Protein AF-A0A7S4PXR7-F1 (afdb_monomer_lite)

Sequence (125 aa):
GEHRAPPALPPAPASSPALPGTLSRPPCDRPAGWCEGEGASYEVKDCDADGLADHFCSSRHASTGESGYISSEDGCRDTWGRGPLQCQSRQKAFLAHHAVGADGTRSPRLRMARVRRWLGEAEAE

Structure (mmCIF, N/CA/C/O backbone):
data_AF-A0A7S4PXR7-F1
#
_entry.id   AF-A0A7S4PXR7-F1
#
loop_
_atom_site.group_PDB
_atom_site.id
_atom_site.type_symbol
_atom_site.label_atom_id
_atom_site.label_alt_id
_atom_site.label_comp_id
_atom_site.label_asym_id
_atom_site.label_entity_id
_atom_site.label_seq_id
_atom_site.pdbx_PDB_ins_code
_atom_site.Cartn_x
_atom_site.Cartn_y
_atom_site.Cartn_z
_atom_site.occupancy
_atom_site.B_iso_or_equiv
_atom_site.auth_seq_id
_atom_site.auth_comp_id
_atom_site.auth_asym_id
_atom_site.auth_atom_id
_atom_site.pdbx_PDB_model_num
ATOM 1 N N . GLY A 1 1 ? 26.136 -40.244 16.651 1.00 43.03 1 GLY A N 1
ATOM 2 C CA . GLY A 1 1 ? 25.872 -38.833 16.330 1.00 43.03 1 GLY A CA 1
ATOM 3 C C . GLY A 1 1 ? 24.381 -38.636 16.372 1.00 43.03 1 GLY A C 1
ATOM 4 O O . GLY A 1 1 ? 23.715 -38.994 15.416 1.00 43.03 1 GLY A O 1
ATOM 5 N N . GLU A 1 2 ? 23.854 -38.192 17.507 1.00 47.72 2 GLU A N 1
ATOM 6 C CA . GLU A 1 2 ? 22.418 -37.968 17.687 1.00 47.72 2 GLU A CA 1
ATOM 7 C C . GLU A 1 2 ? 22.097 -36.521 17.311 1.00 47.72 2 GLU A C 1
ATOM 9 O O . GLU A 1 2 ? 22.563 -35.575 17.947 1.00 47.72 2 GLU A O 1
ATOM 14 N N . HIS A 1 3 ? 21.338 -36.343 16.231 1.00 48.94 3 HIS A N 1
ATOM 15 C CA . HIS A 1 3 ? 20.862 -35.035 15.800 1.00 48.94 3 HIS A CA 1
ATOM 16 C C . HIS A 1 3 ? 19.715 -34.600 16.713 1.00 48.94 3 HIS A C 1
ATOM 18 O O . HIS A 1 3 ? 18.601 -35.114 16.644 1.00 48.94 3 HIS A O 1
ATOM 24 N N . ARG A 1 4 ? 20.013 -33.657 17.606 1.00 49.81 4 ARG A N 1
ATOM 25 C CA . ARG A 1 4 ? 19.058 -33.053 18.535 1.00 49.81 4 ARG A CA 1
ATOM 26 C C . ARG A 1 4 ? 18.041 -32.212 17.752 1.00 49.81 4 ARG A C 1
ATOM 28 O O . ARG A 1 4 ? 18.428 -31.297 17.029 1.00 49.81 4 ARG A O 1
ATOM 35 N N . ALA A 1 5 ? 16.757 -32.536 17.892 1.00 52.72 5 ALA A N 1
ATOM 36 C CA . ALA A 1 5 ? 15.653 -31.780 17.299 1.00 52.72 5 ALA A CA 1
ATOM 37 C C . ALA A 1 5 ? 15.603 -30.327 17.834 1.00 52.72 5 ALA A C 1
ATOM 39 O O . ALA A 1 5 ? 15.980 -30.096 18.990 1.00 52.72 5 ALA A O 1
ATOM 40 N N . PRO A 1 6 ? 15.149 -29.343 17.030 1.00 52.31 6 PRO A N 1
ATOM 41 C CA . PRO A 1 6 ? 14.997 -27.962 17.483 1.00 52.31 6 PRO A CA 1
ATOM 42 C C . PRO A 1 6 ? 13.837 -27.824 18.489 1.00 52.31 6 PRO A C 1
ATOM 44 O O . PRO A 1 6 ? 12.861 -28.574 18.410 1.00 52.31 6 PRO A O 1
ATOM 47 N N . PRO A 1 7 ? 13.917 -26.877 19.443 1.00 50.34 7 PRO A N 1
ATOM 48 C CA . PRO A 1 7 ? 12.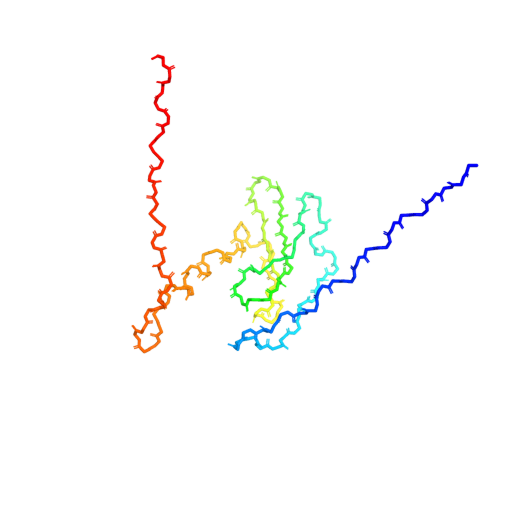859 -26.658 20.423 1.00 50.34 7 PRO A CA 1
ATOM 49 C C . PRO A 1 7 ? 11.583 -26.128 19.755 1.00 50.34 7 PRO A C 1
ATOM 51 O O . PRO A 1 7 ? 11.640 -25.264 18.880 1.00 50.34 7 PRO A O 1
ATOM 54 N N . ALA A 1 8 ? 10.429 -26.635 20.194 1.00 55.66 8 ALA A N 1
ATOM 55 C CA . ALA A 1 8 ? 9.123 -26.146 19.770 1.00 55.66 8 ALA A CA 1
ATOM 56 C C . ALA A 1 8 ? 8.934 -24.676 20.187 1.00 55.66 8 ALA A C 1
ATOM 58 O O . ALA A 1 8 ? 9.235 -24.301 21.322 1.00 55.66 8 ALA A O 1
ATOM 59 N N . LEU A 1 9 ? 8.441 -23.849 19.261 1.00 41.50 9 LEU A N 1
ATOM 60 C CA . LEU A 1 9 ? 8.104 -22.450 19.525 1.00 41.50 9 LEU A CA 1
ATOM 61 C C . LEU A 1 9 ? 6.925 -22.365 20.517 1.00 41.50 9 LEU A C 1
ATOM 63 O O . LEU A 1 9 ? 6.018 -23.198 20.449 1.00 41.50 9 LEU A O 1
ATOM 67 N N . PRO A 1 10 ? 6.910 -21.377 21.430 1.00 50.69 10 PRO A N 1
ATOM 68 C CA . PRO A 1 10 ? 5.785 -21.175 22.337 1.00 50.69 10 PRO A CA 1
ATOM 69 C C . PRO A 1 10 ? 4.514 -20.772 21.566 1.00 50.69 10 PRO A C 1
ATOM 71 O O . PRO A 1 10 ? 4.616 -20.143 20.508 1.00 50.69 10 PRO A O 1
ATOM 74 N N . PRO A 1 11 ? 3.311 -21.093 22.084 1.00 47.97 11 PRO A N 1
ATOM 75 C CA . PRO A 1 11 ? 2.064 -20.643 21.476 1.00 47.97 11 PRO A CA 1
ATOM 76 C C . PRO A 1 11 ? 1.981 -19.112 21.509 1.00 47.97 11 PRO A C 1
ATOM 78 O O . PRO A 1 11 ? 2.337 -18.481 22.507 1.00 47.97 11 PRO A O 1
ATOM 81 N N . ALA A 1 12 ? 1.517 -18.516 20.409 1.00 46.81 12 ALA A N 1
ATOM 82 C CA . ALA A 1 12 ? 1.306 -17.075 20.310 1.00 46.81 12 ALA A CA 1
ATOM 83 C C . ALA A 1 12 ? 0.353 -16.580 21.422 1.00 46.81 12 ALA A C 1
ATOM 85 O O . ALA A 1 12 ? -0.593 -17.295 21.771 1.00 46.81 12 ALA A O 1
ATOM 86 N N . PRO A 1 13 ? 0.573 -15.381 21.995 1.00 45.88 13 PRO A N 1
ATOM 87 C CA . PRO A 1 13 ? -0.304 -14.848 23.029 1.00 45.88 13 PRO A CA 1
ATOM 88 C C . PRO A 1 13 ? -1.707 -14.582 22.471 1.00 45.88 13 PRO A C 1
ATOM 90 O O . PRO A 1 13 ? -1.864 -14.053 21.371 1.00 45.88 13 PRO A O 1
ATOM 93 N N . ALA A 1 14 ? -2.717 -14.956 23.258 1.00 53.00 14 ALA A N 1
ATOM 94 C CA . ALA A 1 14 ? -4.124 -14.755 22.945 1.00 53.00 14 ALA A CA 1
ATOM 95 C C . ALA A 1 14 ? -4.444 -13.272 22.691 1.00 53.00 14 ALA A C 1
ATOM 97 O O . ALA A 1 14 ? -3.963 -12.377 23.391 1.00 53.00 14 ALA A O 1
ATOM 98 N N . SER A 1 15 ? -5.264 -13.053 21.667 1.00 52.50 15 SER A N 1
ATOM 99 C CA . SER A 1 15 ? -5.703 -11.775 21.119 1.00 52.50 15 SER A CA 1
ATOM 100 C C . SER A 1 15 ? -6.098 -10.752 22.189 1.00 52.50 15 SER A C 1
ATOM 102 O O . SER A 1 15 ? -6.931 -11.016 23.055 1.00 52.50 15 SER A O 1
ATOM 104 N N . SER A 1 16 ? -5.512 -9.557 22.102 1.00 59.25 16 SER A N 1
ATOM 105 C CA . SER A 1 16 ? -5.921 -8.391 22.893 1.00 59.25 16 SER A CA 1
ATOM 106 C C . SER A 1 16 ? -7.364 -7.971 22.559 1.00 59.25 16 SER A C 1
ATOM 108 O O . SER A 1 16 ? -7.787 -8.147 21.415 1.00 59.25 16 SER A O 1
ATOM 110 N N . PRO A 1 17 ? -8.129 -7.406 23.515 1.00 52.31 17 PRO A N 1
ATOM 111 C CA . PRO A 1 17 ? -9.508 -6.994 23.270 1.00 52.31 17 PRO A CA 1
ATOM 112 C C . PRO A 1 17 ? -9.552 -5.850 22.250 1.00 52.31 17 PRO A C 1
ATOM 114 O O . PRO A 1 17 ? -8.966 -4.786 22.461 1.00 52.31 17 PRO A O 1
ATOM 117 N N . ALA A 1 18 ? -10.241 -6.098 21.136 1.00 53.66 18 ALA A N 1
ATOM 118 C CA . ALA A 1 18 ? -10.457 -5.133 20.071 1.00 53.66 18 ALA A CA 1
ATOM 119 C C . ALA A 1 18 ? -11.252 -3.922 20.587 1.00 53.66 18 ALA A C 1
ATOM 121 O O . ALA A 1 18 ? -12.205 -4.055 21.357 1.00 53.66 18 ALA A O 1
ATOM 122 N N . LEU A 1 19 ? -10.838 -2.729 20.165 1.00 49.56 19 LEU A N 1
ATOM 123 C CA . LEU A 1 19 ? -11.525 -1.477 20.466 1.00 49.56 19 LEU A CA 1
ATOM 124 C C . LEU A 1 19 ? -12.928 -1.463 19.816 1.00 49.56 19 LEU A C 1
ATOM 126 O O . LEU A 1 19 ? -13.103 -2.029 18.729 1.00 49.56 19 LEU A O 1
ATOM 130 N N . PRO A 1 20 ? -13.927 -0.812 20.446 1.00 48.72 20 PRO A N 1
ATOM 131 C CA . PRO A 1 20 ? -15.273 -0.698 19.894 1.00 48.72 20 PRO A CA 1
ATOM 132 C C . PRO A 1 20 ? -15.228 0.175 18.633 1.00 48.72 20 PRO A C 1
ATOM 134 O O . PRO A 1 20 ? -14.945 1.368 18.699 1.00 48.72 20 PRO A O 1
ATOM 137 N N . GLY A 1 21 ? -15.454 -0.457 17.483 1.00 52.47 21 GLY A N 1
ATOM 138 C CA . GLY A 1 21 ? -15.314 0.136 16.148 1.00 52.47 21 GLY A CA 1
ATOM 139 C C . GLY A 1 21 ? -14.938 -0.894 15.081 1.00 52.47 21 GLY A C 1
ATOM 140 O O . GLY A 1 21 ? -15.221 -0.697 13.906 1.00 52.47 21 GLY A O 1
ATOM 141 N N . THR A 1 22 ? -14.390 -2.036 15.500 1.00 57.50 22 THR A N 1
ATOM 142 C CA . THR A 1 22 ? -14.148 -3.193 14.634 1.00 57.50 22 THR A CA 1
ATOM 143 C C . THR A 1 22 ? -15.470 -3.894 14.316 1.00 57.50 22 THR A C 1
ATOM 145 O O . THR A 1 22 ? -15.900 -4.818 15.005 1.00 57.50 22 THR A O 1
ATOM 148 N N . LEU A 1 23 ? -16.162 -3.445 13.266 1.00 57.53 23 LEU A N 1
ATOM 149 C CA . LEU A 1 23 ? -17.119 -4.318 12.590 1.00 57.53 23 LEU A CA 1
ATOM 150 C C . LEU A 1 23 ? -16.345 -5.589 12.228 1.00 57.53 23 LEU A C 1
ATOM 152 O O . LEU A 1 23 ? -15.339 -5.501 11.531 1.00 57.53 23 LEU A O 1
ATOM 156 N N . SER A 1 24 ? -16.763 -6.740 12.761 1.00 65.19 24 SER A N 1
ATOM 157 C CA . SER A 1 24 ? -16.092 -8.037 12.609 1.00 65.19 24 SER A CA 1
ATOM 158 C C . SER A 1 24 ? -16.213 -8.553 11.173 1.00 65.19 24 SER A C 1
ATOM 160 O O . SER A 1 24 ? -16.881 -9.552 10.898 1.00 65.19 24 SER A O 1
ATOM 162 N N . ARG A 1 25 ? -15.644 -7.819 10.225 1.00 71.12 25 ARG A N 1
ATOM 163 C CA . ARG A 1 25 ? -15.571 -8.228 8.837 1.00 71.12 25 ARG A CA 1
ATOM 164 C C . ARG A 1 25 ? -14.376 -9.150 8.666 1.00 71.12 25 ARG A C 1
ATOM 166 O O . ARG A 1 25 ? -13.332 -8.913 9.275 1.00 71.12 25 ARG A O 1
ATOM 173 N N . PRO A 1 26 ? -14.545 -10.239 7.905 1.00 76.69 26 PRO A N 1
ATOM 174 C CA . PRO A 1 26 ? -13.439 -11.130 7.633 1.00 76.69 26 PRO A CA 1
ATOM 175 C C . PRO A 1 26 ? -12.388 -10.402 6.782 1.00 76.69 26 PRO A C 1
ATOM 177 O O . PRO A 1 26 ? -12.758 -9.550 5.967 1.00 76.69 26 PRO A O 1
ATOM 180 N N . PRO A 1 27 ? -11.096 -10.738 6.943 1.00 81.75 27 PRO A N 1
ATOM 181 C CA . PRO A 1 27 ? -10.081 -10.326 5.984 1.00 81.75 27 PRO A CA 1
ATOM 182 C C . PRO A 1 27 ? -10.452 -10.842 4.590 1.00 81.75 27 PRO A C 1
ATOM 184 O O . PRO A 1 27 ? -11.073 -11.898 4.450 1.00 81.75 27 PRO A O 1
ATOM 187 N N . CYS A 1 28 ? -10.082 -10.082 3.566 1.00 89.56 28 CYS A N 1
ATOM 188 C CA . CYS A 1 28 ? -10.294 -10.481 2.182 1.00 89.56 28 CYS A CA 1
ATOM 189 C C . CYS A 1 28 ? -9.399 -11.661 1.808 1.00 89.56 28 CYS A C 1
ATOM 191 O O . CYS A 1 28 ? -8.329 -11.836 2.382 1.00 89.56 28 CYS A O 1
ATOM 193 N N . ASP A 1 29 ? -9.825 -12.440 0.817 1.00 92.62 29 ASP A N 1
ATOM 194 C CA . ASP A 1 29 ? -8.962 -13.435 0.193 1.00 92.62 29 ASP A CA 1
ATOM 195 C C . ASP A 1 29 ? -8.028 -12.768 -0.821 1.00 92.62 29 ASP A C 1
ATOM 197 O O . ASP A 1 29 ? -8.411 -11.836 -1.536 1.00 92.62 29 ASP A O 1
ATOM 201 N N . ARG A 1 30 ? -6.805 -13.290 -0.935 1.00 92.19 30 ARG A N 1
ATOM 202 C CA . ARG A 1 30 ? -5.868 -12.922 -2.000 1.00 92.19 30 ARG A CA 1
ATOM 203 C C . ARG A 1 30 ? -6.218 -13.708 -3.270 1.00 92.19 30 ARG A C 1
ATOM 205 O O . ARG A 1 30 ? -6.103 -14.935 -3.251 1.00 92.19 30 ARG A O 1
ATOM 212 N N . PRO A 1 31 ? -6.576 -13.050 -4.389 1.00 90.12 31 PRO A N 1
ATOM 213 C CA . PRO A 1 31 ? -6.810 -13.733 -5.654 1.00 90.12 31 PRO A CA 1
ATOM 214 C C . PRO A 1 31 ? -5.551 -14.460 -6.139 1.00 90.12 31 PRO A C 1
ATOM 216 O O . PRO A 1 31 ? -4.433 -13.959 -5.991 1.00 90.12 31 PRO A O 1
ATOM 219 N N . ALA A 1 32 ? -5.729 -15.627 -6.756 1.00 88.44 32 ALA A N 1
ATOM 220 C CA . ALA A 1 32 ? -4.629 -16.358 -7.381 1.00 88.44 32 ALA A CA 1
ATOM 221 C C . ALA A 1 32 ? -3.978 -15.515 -8.493 1.00 88.44 32 ALA A C 1
ATOM 223 O O . ALA A 1 32 ? -4.683 -14.884 -9.283 1.00 88.44 32 ALA A O 1
ATOM 224 N N . GLY A 1 33 ? -2.644 -15.488 -8.558 1.00 84.81 33 GLY A N 1
ATOM 225 C CA . GLY A 1 33 ? -1.900 -14.661 -9.514 1.00 84.81 33 GLY A CA 1
ATOM 226 C C . GLY A 1 33 ? -1.725 -13.201 -9.082 1.00 84.81 33 GLY A C 1
ATOM 227 O O . GLY A 1 33 ? -0.986 -12.452 -9.724 1.00 84.81 33 GLY A O 1
ATOM 228 N N . TRP A 1 34 ? -2.364 -12.767 -7.990 1.00 87.31 34 TRP A N 1
ATOM 229 C CA . TRP A 1 34 ? -2.232 -11.398 -7.499 1.00 87.31 34 TRP A CA 1
ATOM 230 C C . TRP A 1 34 ? -0.888 -11.220 -6.798 1.00 87.31 34 TRP A C 1
ATOM 232 O O . TRP A 1 34 ? -0.583 -11.946 -5.854 1.00 87.31 34 TRP A O 1
ATOM 242 N N . CYS A 1 35 ? -0.088 -10.241 -7.221 1.00 88.19 35 CYS A N 1
ATOM 243 C CA . CYS A 1 35 ? 1.259 -9.997 -6.692 1.00 88.19 35 CYS A CA 1
ATOM 244 C C . CYS A 1 35 ? 2.248 -11.170 -6.861 1.00 88.19 35 CYS A C 1
ATOM 246 O O . CYS A 1 35 ? 3.004 -11.495 -5.946 1.00 88.19 35 CYS A O 1
ATOM 248 N N . GLU A 1 36 ? 2.221 -11.837 -8.018 1.00 87.38 36 GLU A N 1
ATOM 249 C CA . GLU A 1 36 ? 3.139 -12.945 -8.356 1.00 87.38 36 GLU A CA 1
ATOM 250 C C . GLU A 1 36 ? 4.106 -12.605 -9.509 1.00 87.38 36 GLU A C 1
ATOM 252 O O . GLU A 1 36 ? 4.919 -13.433 -9.912 1.00 87.38 36 GLU A O 1
ATOM 257 N N . GLY A 1 37 ? 4.035 -11.383 -10.050 1.00 81.38 37 GLY A N 1
ATOM 258 C CA . GLY A 1 37 ? 4.897 -10.935 -11.146 1.00 81.38 37 GLY A CA 1
ATOM 259 C C . GLY A 1 37 ? 6.364 -10.748 -10.743 1.00 81.38 37 GLY A C 1
ATOM 260 O O . GLY A 1 37 ? 6.689 -10.501 -9.581 1.00 81.38 37 GLY A O 1
ATOM 261 N N . GLU A 1 38 ? 7.268 -10.813 -11.722 1.00 81.69 38 GLU A N 1
ATOM 262 C CA . GLU A 1 38 ? 8.693 -10.560 -11.496 1.00 81.69 38 GLU A CA 1
ATOM 263 C C . GLU A 1 38 ? 8.922 -9.130 -10.976 1.00 81.69 38 GLU A C 1
ATOM 265 O O . GLU A 1 38 ? 8.470 -8.144 -11.562 1.00 81.69 38 GLU A O 1
ATOM 270 N N . GLY A 1 39 ? 9.621 -9.015 -9.844 1.00 80.12 39 GLY A N 1
ATOM 271 C CA . GLY A 1 39 ? 9.859 -7.732 -9.183 1.00 80.12 39 GLY A CA 1
ATOM 272 C C . GLY A 1 39 ? 8.671 -7.197 -8.375 1.00 80.12 39 GLY A C 1
ATOM 273 O O . GLY A 1 39 ? 8.749 -6.060 -7.901 1.00 80.12 39 GLY A O 1
ATOM 274 N N . ALA A 1 40 ? 7.605 -7.987 -8.201 1.00 86.38 40 ALA A N 1
ATOM 275 C CA . ALA A 1 40 ? 6.531 -7.699 -7.260 1.00 86.38 40 ALA A CA 1
ATOM 276 C C . ALA A 1 40 ? 6.895 -8.153 -5.835 1.00 86.38 40 ALA A C 1
ATOM 278 O O . ALA A 1 40 ? 7.502 -9.202 -5.622 1.00 86.38 40 ALA A O 1
ATOM 279 N N . SER A 1 41 ? 6.489 -7.355 -4.855 1.00 89.56 41 SER A N 1
ATOM 280 C CA . SER A 1 41 ? 6.674 -7.570 -3.425 1.00 89.56 41 SER A CA 1
ATOM 281 C C . SER A 1 41 ? 5.315 -7.542 -2.748 1.00 89.56 41 SER A C 1
ATOM 283 O O . SER A 1 41 ? 4.604 -6.535 -2.814 1.00 89.56 41 SER A O 1
ATOM 285 N N . TYR A 1 42 ? 4.980 -8.643 -2.085 1.00 91.12 42 TYR A N 1
ATOM 286 C CA . TYR A 1 42 ? 3.732 -8.824 -1.357 1.00 91.12 42 TYR A CA 1
ATOM 287 C C . TYR A 1 42 ? 3.925 -8.590 0.143 1.00 91.12 42 TYR A C 1
ATOM 289 O O . TYR A 1 42 ? 4.875 -9.100 0.738 1.00 91.12 42 TYR A O 1
ATOM 297 N N . GLU A 1 43 ? 2.991 -7.872 0.761 1.00 91.38 43 GLU A N 1
ATOM 298 C CA . GLU A 1 43 ? 2.939 -7.634 2.204 1.00 91.38 43 GLU A CA 1
ATOM 299 C C . GLU A 1 43 ? 1.488 -7.698 2.702 1.00 91.38 43 GLU A C 1
ATOM 301 O O . GLU A 1 43 ? 0.544 -7.582 1.923 1.00 91.38 43 GLU A O 1
ATOM 306 N N . VAL A 1 44 ? 1.303 -7.841 4.015 1.00 90.88 44 VAL A N 1
ATOM 307 C CA . VAL A 1 44 ? -0.003 -7.688 4.669 1.00 90.88 44 VAL A CA 1
ATOM 308 C C . VAL A 1 44 ? 0.093 -6.510 5.627 1.00 90.88 44 VAL A C 1
ATOM 310 O O . VAL A 1 44 ? 0.897 -6.542 6.561 1.00 90.88 44 VAL A O 1
ATOM 313 N N . LYS A 1 45 ? -0.668 -5.447 5.366 1.00 89.69 45 LYS A N 1
ATOM 314 C CA . LYS A 1 45 ? -0.681 -4.229 6.185 1.00 89.69 45 LYS A CA 1
ATOM 315 C C . LYS A 1 45 ? -1.986 -3.477 5.997 1.00 89.69 45 LYS A C 1
ATOM 317 O O . LYS A 1 45 ? -2.545 -3.482 4.913 1.00 89.69 45 LYS A O 1
ATOM 322 N N . ASP A 1 46 ? -2.422 -2.808 7.048 1.00 89.62 46 ASP A N 1
ATOM 323 C CA . ASP A 1 46 ? -3.566 -1.905 7.008 1.00 89.62 46 ASP A CA 1
ATOM 324 C C . ASP A 1 46 ? -3.206 -0.679 6.143 1.00 89.62 46 ASP A C 1
ATOM 326 O O . ASP A 1 46 ? -2.264 0.065 6.461 1.00 89.62 46 ASP A O 1
ATOM 330 N N . CYS A 1 47 ? -3.883 -0.523 5.004 1.00 89.31 47 CYS A N 1
ATOM 331 C CA . CYS A 1 47 ? -3.662 0.542 4.029 1.00 89.31 47 CYS A CA 1
ATOM 332 C C . CYS A 1 47 ? -4.748 1.618 4.067 1.00 89.31 47 CYS A C 1
ATOM 334 O O . CYS A 1 47 ? -4.469 2.766 3.683 1.00 89.31 47 CYS A O 1
ATOM 336 N N . ASP A 1 48 ? -5.944 1.279 4.541 1.00 86.62 48 ASP A N 1
ATOM 337 C CA . ASP A 1 48 ? -7.087 2.179 4.663 1.00 86.62 48 ASP A CA 1
ATOM 338 C C . ASP A 1 48 ? -7.314 2.734 6.083 1.00 86.62 48 ASP A C 1
ATOM 340 O O . ASP A 1 48 ? -8.086 3.681 6.232 1.00 86.62 48 ASP A O 1
ATOM 344 N N . ALA A 1 49 ? -6.494 2.316 7.048 1.00 86.00 49 ALA A N 1
ATOM 345 C CA . ALA A 1 49 ? -6.506 2.680 8.464 1.00 86.00 49 ALA A CA 1
ATOM 346 C C . ALA A 1 49 ? -7.777 2.235 9.210 1.00 86.00 49 ALA A C 1
ATOM 348 O O . ALA A 1 49 ? -8.189 2.905 10.166 1.00 86.00 49 ALA A O 1
ATOM 349 N N . ASP A 1 50 ? -8.391 1.128 8.784 1.00 82.31 50 ASP A N 1
ATOM 350 C CA . ASP A 1 50 ? -9.599 0.567 9.397 1.00 82.31 50 ASP A CA 1
ATOM 351 C C . ASP A 1 50 ? -9.304 -0.382 10.583 1.00 82.31 50 ASP A C 1
ATOM 353 O O . ASP A 1 50 ? -10.209 -0.769 11.331 1.00 82.31 50 ASP A O 1
ATOM 357 N N . GLY A 1 51 ? -8.024 -0.692 10.823 1.00 83.25 51 GLY A N 1
ATOM 358 C CA . GLY A 1 51 ? -7.558 -1.579 11.886 1.00 83.25 51 GLY A CA 1
ATOM 359 C C . GLY A 1 51 ? -7.501 -3.059 11.502 1.00 83.25 51 GLY A C 1
ATOM 360 O O . GLY A 1 51 ? -7.112 -3.878 12.343 1.00 83.25 51 GLY A O 1
ATOM 361 N N . LEU A 1 52 ? -7.849 -3.411 10.264 1.00 86.56 52 LEU A N 1
ATOM 362 C CA . LEU A 1 52 ? -7.714 -4.735 9.677 1.00 86.56 52 LEU A CA 1
ATOM 363 C C . LEU A 1 52 ? -6.624 -4.701 8.593 1.00 86.56 52 LEU A C 1
ATOM 365 O O . LEU A 1 52 ? -6.374 -3.699 7.936 1.00 86.56 52 LEU A O 1
ATOM 369 N N . ALA A 1 53 ? -5.861 -5.786 8.470 1.00 89.25 53 ALA A N 1
ATOM 370 C CA . ALA A 1 53 ? -4.729 -5.797 7.555 1.00 89.25 53 ALA A CA 1
ATOM 371 C C . ALA A 1 53 ? -5.162 -6.186 6.135 1.00 89.25 53 ALA A C 1
ATOM 373 O O . ALA A 1 53 ? -5.794 -7.226 5.942 1.00 89.25 53 ALA A O 1
ATOM 374 N N . ASP A 1 54 ? -4.733 -5.399 5.150 1.00 91.06 54 ASP A N 1
ATOM 375 C CA . ASP A 1 54 ? -5.025 -5.607 3.736 1.00 91.06 54 ASP A CA 1
ATOM 376 C C . ASP A 1 54 ? -3.916 -6.393 3.036 1.00 91.06 54 ASP A C 1
ATOM 378 O O . ASP A 1 54 ? -2.732 -6.309 3.388 1.00 91.06 54 ASP A O 1
ATOM 382 N N . HIS A 1 55 ? -4.277 -7.108 1.971 1.00 93.69 55 HIS A N 1
ATOM 383 C CA . HIS A 1 55 ? -3.290 -7.606 1.017 1.00 93.69 55 HIS A CA 1
ATOM 384 C C . HIS A 1 55 ? -2.690 -6.425 0.272 1.00 93.69 55 HIS A C 1
ATOM 386 O O . HIS A 1 55 ? -3.413 -5.733 -0.432 1.00 93.69 55 HIS A O 1
ATOM 392 N N . PHE A 1 56 ? -1.383 -6.213 0.384 1.00 92.62 56 PHE A N 1
ATOM 393 C CA . PHE A 1 56 ? -0.659 -5.160 -0.316 1.00 92.62 56 PHE A CA 1
ATOM 394 C C . PHE A 1 56 ? 0.338 -5.751 -1.306 1.00 92.62 56 PHE A C 1
ATOM 396 O O . PHE A 1 56 ? 1.015 -6.743 -1.035 1.00 92.62 56 PHE A O 1
ATOM 403 N N . CYS A 1 57 ? 0.471 -5.086 -2.444 1.00 91.25 57 CYS A N 1
ATOM 404 C CA . CYS A 1 57 ? 1.480 -5.375 -3.435 1.00 91.25 57 CYS A CA 1
ATOM 405 C C . CYS A 1 57 ? 2.190 -4.094 -3.859 1.00 91.25 57 CYS A 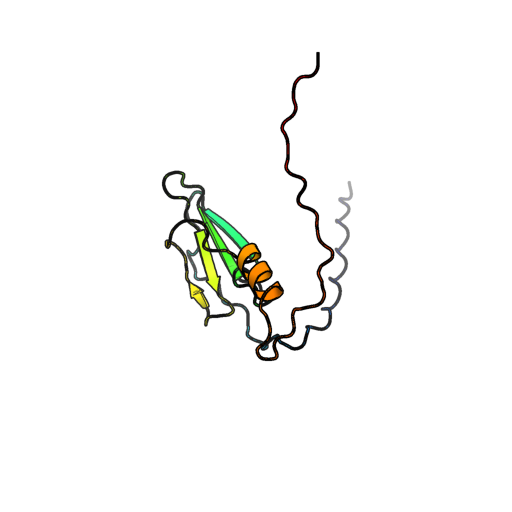C 1
ATOM 407 O O . CYS A 1 57 ? 1.586 -3.027 -3.990 1.00 91.25 57 CYS A O 1
ATOM 409 N N . SER A 1 58 ? 3.480 -4.214 -4.136 1.00 88.50 58 SER A N 1
ATOM 410 C CA . SER A 1 58 ? 4.280 -3.173 -4.775 1.00 88.50 58 SER A CA 1
ATOM 411 C C . SER A 1 58 ? 5.160 -3.782 -5.852 1.00 88.50 58 SER A C 1
ATOM 413 O O . SER A 1 58 ? 5.632 -4.900 -5.697 1.00 88.50 58 SER A O 1
ATOM 415 N N . SER A 1 59 ? 5.390 -3.064 -6.943 1.00 82.06 59 SER A N 1
ATOM 416 C CA . SER A 1 59 ? 6.313 -3.464 -8.000 1.00 82.06 59 SER A CA 1
ATOM 417 C C . SER A 1 59 ? 7.537 -2.561 -7.988 1.00 82.06 59 SER A C 1
ATOM 419 O O . SER A 1 59 ? 7.427 -1.336 -7.922 1.00 82.06 59 SER A O 1
ATOM 421 N N . ARG A 1 60 ? 8.722 -3.167 -8.091 1.00 70.56 60 ARG A N 1
ATOM 422 C CA . ARG A 1 60 ? 9.997 -2.447 -8.212 1.00 70.56 60 ARG A CA 1
ATOM 423 C C . ARG A 1 60 ? 10.246 -1.917 -9.632 1.00 70.56 60 ARG A C 1
ATOM 425 O O . ARG A 1 60 ? 11.301 -1.332 -9.872 1.00 70.56 60 ARG A O 1
ATOM 432 N N . HIS A 1 61 ? 9.317 -2.113 -10.576 1.00 63.31 61 HIS A N 1
ATOM 433 C CA . HIS A 1 61 ? 9.472 -1.616 -11.945 1.00 63.31 61 HIS A CA 1
ATOM 434 C C . HIS A 1 61 ? 9.569 -0.080 -11.961 1.00 63.31 61 HIS A C 1
ATOM 436 O O . HIS A 1 61 ? 8.645 0.645 -11.586 1.00 63.31 61 HIS A O 1
ATOM 442 N N . ALA A 1 62 ? 10.742 0.400 -12.378 1.00 47.81 62 ALA A N 1
ATOM 443 C CA . ALA A 1 62 ? 11.236 1.753 -12.130 1.00 47.81 62 ALA A CA 1
ATOM 444 C C . ALA A 1 62 ? 10.570 2.863 -12.964 1.00 47.81 62 ALA A C 1
ATOM 446 O O . ALA A 1 62 ? 10.792 4.037 -12.682 1.00 47.81 62 ALA A O 1
ATOM 447 N N . SER A 1 63 ? 9.774 2.530 -13.986 1.00 54.34 63 SER A N 1
ATOM 448 C CA . SER A 1 63 ? 9.178 3.524 -14.891 1.00 54.34 63 SER A CA 1
ATOM 449 C C . SER A 1 63 ? 7.902 4.175 -14.349 1.00 54.34 63 SER A C 1
ATOM 451 O O . SER A 1 63 ? 7.579 5.284 -14.767 1.00 54.34 63 SER A O 1
ATOM 453 N N . THR A 1 64 ? 7.192 3.538 -13.413 1.00 58.97 64 THR A N 1
ATOM 454 C CA . THR A 1 64 ? 5.946 4.084 -12.837 1.00 58.97 64 THR A CA 1
ATOM 455 C C . THR A 1 64 ? 5.778 3.821 -11.341 1.00 58.97 64 THR A C 1
ATOM 457 O O . THR A 1 64 ? 5.061 4.581 -10.694 1.00 58.97 64 THR A O 1
ATOM 460 N N . GLY A 1 65 ? 6.450 2.806 -10.774 1.00 67.81 65 GLY A N 1
ATOM 461 C CA . GLY A 1 65 ? 6.282 2.402 -9.378 1.00 67.81 65 GLY A CA 1
ATOM 462 C C . GLY A 1 65 ? 4.840 1.992 -9.091 1.00 67.81 65 GLY A C 1
ATOM 463 O O . GLY A 1 65 ? 4.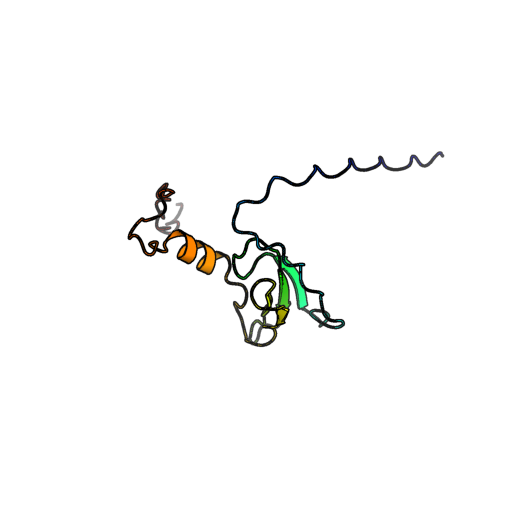073 2.769 -8.543 1.00 67.81 65 GLY A O 1
ATOM 464 N N . GLU A 1 66 ? 4.430 0.786 -9.466 1.00 80.12 66 GLU A N 1
ATOM 465 C CA . GLU A 1 66 ? 3.056 0.353 -9.197 1.00 80.12 66 GLU A CA 1
ATOM 466 C C . GLU A 1 66 ? 2.903 -0.146 -7.762 1.00 80.12 66 GLU A C 1
ATOM 468 O O . GLU A 1 66 ? 3.778 -0.807 -7.203 1.00 80.12 66 GLU A O 1
ATOM 473 N N . SER A 1 67 ? 1.770 0.167 -7.150 1.00 88.12 67 SER A N 1
ATOM 474 C CA . SER A 1 67 ? 1.360 -0.430 -5.885 1.00 88.12 67 SER A CA 1
ATOM 475 C C . SER A 1 67 ? -0.142 -0.657 -5.899 1.00 88.12 67 SER A C 1
ATOM 477 O O . SER A 1 67 ? -0.843 -0.120 -6.752 1.00 88.12 67 SER A O 1
ATOM 479 N N . GLY A 1 68 ? -0.635 -1.456 -4.967 1.00 90.31 68 GLY A N 1
ATOM 480 C CA . GLY A 1 68 ? -2.056 -1.704 -4.792 1.00 90.31 68 GLY A CA 1
ATOM 481 C C . GLY A 1 68 ? -2.313 -2.462 -3.509 1.00 90.31 68 GLY A C 1
ATOM 482 O O . GLY A 1 68 ? -1.410 -3.073 -2.942 1.00 90.31 68 GLY A O 1
ATOM 483 N N . TYR A 1 69 ? -3.550 -2.410 -3.057 1.00 92.81 69 TYR A N 1
ATOM 484 C CA . TYR A 1 69 ? -4.049 -3.217 -1.962 1.00 92.81 69 TYR A CA 1
ATOM 485 C C . TYR A 1 69 ? -5.490 -3.652 -2.212 1.00 92.81 69 TYR A C 1
ATOM 487 O O . TYR A 1 69 ? -6.205 -3.019 -2.997 1.00 92.81 69 TYR A O 1
ATOM 495 N N . ILE A 1 70 ? -5.887 -4.730 -1.543 1.00 93.06 70 ILE A N 1
ATOM 496 C CA . ILE A 1 70 ? -7.260 -5.225 -1.498 1.00 93.06 70 ILE A CA 1
ATOM 497 C C . ILE A 1 70 ? -7.857 -4.754 -0.179 1.00 93.06 70 ILE A C 1
ATOM 499 O O . ILE A 1 70 ? -7.535 -5.314 0.865 1.00 93.06 70 ILE A O 1
ATOM 503 N N . SER A 1 71 ? -8.682 -3.710 -0.247 1.00 89.56 71 SER A N 1
ATOM 504 C CA . SER A 1 71 ? -9.253 -3.052 0.930 1.00 89.56 71 SER A CA 1
ATOM 505 C C . SER A 1 71 ? -10.218 -3.973 1.661 1.00 89.56 71 SER A C 1
ATOM 507 O O . SER A 1 71 ? -11.249 -4.384 1.117 1.00 89.56 71 SER A O 1
ATOM 509 N N . SER A 1 72 ? -9.901 -4.249 2.915 1.00 88.44 72 SER A N 1
ATOM 510 C CA . SER A 1 72 ? -10.774 -4.952 3.832 1.00 88.44 72 SER A CA 1
ATOM 511 C C . SER A 1 72 ? -11.926 -4.068 4.315 1.00 88.44 72 SER A C 1
ATOM 513 O O . SER A 1 72 ? -12.979 -4.629 4.626 1.00 88.44 72 SER A O 1
ATOM 515 N N . GLU A 1 73 ? -11.817 -2.731 4.216 1.00 86.19 73 GLU A N 1
ATOM 516 C CA . GLU A 1 73 ? -12.864 -1.742 4.525 1.00 86.19 73 GLU A CA 1
ATOM 517 C C . GLU A 1 73 ? -13.899 -1.541 3.397 1.00 86.19 73 GLU A C 1
ATOM 519 O O . GLU A 1 73 ? -15.085 -1.326 3.670 1.00 86.19 73 GLU A O 1
ATOM 524 N N . ASP A 1 74 ? -13.521 -1.702 2.131 1.00 84.88 74 ASP A N 1
ATOM 525 C CA . ASP A 1 74 ? -14.350 -1.364 0.962 1.00 84.88 74 ASP A CA 1
ATOM 526 C C . ASP A 1 74 ? -14.709 -2.607 0.132 1.00 84.88 74 ASP A C 1
ATOM 528 O O . ASP A 1 74 ? -14.473 -2.682 -1.073 1.00 84.88 74 ASP A O 1
ATOM 532 N N . GLY A 1 75 ? -15.244 -3.636 0.801 1.00 85.56 75 GLY A N 1
ATOM 533 C CA . GLY A 1 75 ? -15.784 -4.830 0.145 1.00 85.56 75 GLY A CA 1
ATOM 534 C C . GLY A 1 75 ? -14.771 -5.608 -0.700 1.00 85.56 75 GLY A C 1
ATOM 535 O O . GLY A 1 75 ? -15.137 -6.110 -1.760 1.00 85.56 75 GLY A O 1
ATOM 536 N N . CYS A 1 76 ? -13.514 -5.698 -0.256 1.00 91.06 76 CYS A N 1
ATOM 537 C CA . CYS A 1 76 ? -12.424 -6.346 -0.991 1.00 91.06 76 CYS A CA 1
ATOM 538 C C . CYS A 1 76 ? -12.104 -5.680 -2.332 1.00 91.06 76 CYS A C 1
ATOM 540 O O . CYS A 1 76 ? -11.767 -6.347 -3.312 1.00 91.06 76 CYS A O 1
ATOM 542 N N . ARG A 1 77 ? -12.197 -4.346 -2.391 1.00 91.75 77 ARG A N 1
ATOM 543 C CA . ARG A 1 77 ? -11.824 -3.589 -3.587 1.00 91.75 77 ARG A CA 1
ATOM 544 C C . ARG A 1 77 ? -10.324 -3.682 -3.855 1.00 91.75 77 ARG A C 1
ATOM 546 O O . ARG A 1 77 ? -9.518 -3.256 -3.034 1.00 91.75 77 ARG A O 1
ATOM 553 N N . ASP A 1 78 ? -9.975 -4.128 -5.060 1.00 91.75 78 ASP A N 1
ATOM 554 C CA . ASP A 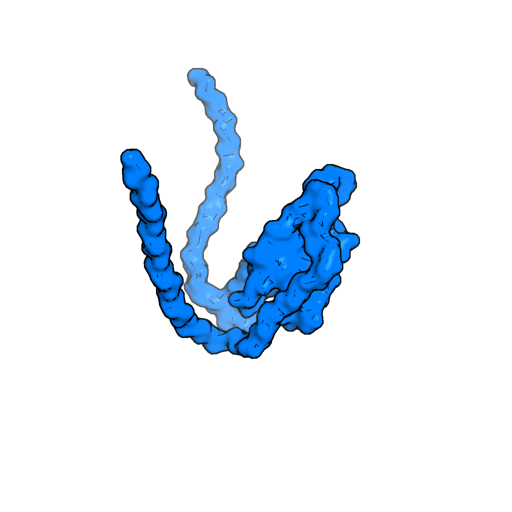1 78 ? -8.606 -4.131 -5.578 1.00 91.75 78 ASP A CA 1
ATOM 555 C C . ASP A 1 78 ? -8.217 -2.766 -6.186 1.00 91.75 78 ASP A C 1
ATOM 557 O O . ASP A 1 78 ? -8.922 -2.179 -7.023 1.00 91.75 78 ASP A O 1
ATOM 561 N N . THR A 1 79 ? -7.067 -2.251 -5.754 1.00 89.44 79 THR A N 1
ATOM 562 C CA . THR A 1 79 ? -6.474 -0.992 -6.224 1.00 89.44 79 THR A CA 1
ATOM 563 C C . THR A 1 79 ? -5.186 -1.168 -7.035 1.00 89.44 79 THR A C 1
ATOM 565 O O . THR A 1 79 ? -4.565 -0.171 -7.404 1.00 89.44 79 THR A O 1
ATOM 568 N N . TRP A 1 80 ? -4.790 -2.403 -7.351 1.00 86.38 80 TRP A N 1
ATOM 569 C CA . TRP A 1 80 ? -3.616 -2.707 -8.170 1.00 86.38 80 TRP A CA 1
ATOM 570 C C . TRP A 1 80 ? -3.634 -2.008 -9.540 1.00 86.38 80 TRP A C 1
ATOM 572 O O . TRP A 1 80 ? -4.685 -1.826 -10.156 1.00 86.38 80 TRP A O 1
ATOM 582 N N . GLY A 1 81 ? -2.453 -1.592 -10.015 1.00 77.38 81 GLY A N 1
ATOM 583 C CA . GLY A 1 81 ? -2.273 -0.960 -11.331 1.00 77.38 81 GLY A CA 1
ATOM 584 C C . GLY A 1 81 ? -2.765 0.490 -11.433 1.00 77.38 81 GLY A C 1
ATOM 585 O O . GLY A 1 81 ? -2.825 1.054 -12.522 1.00 77.38 81 GLY A O 1
ATOM 586 N N . ARG A 1 82 ? -3.125 1.129 -10.310 1.00 80.69 82 ARG A N 1
ATOM 587 C CA . ARG A 1 82 ? -3.545 2.547 -10.273 1.00 80.69 82 ARG A CA 1
ATOM 588 C C . ARG A 1 82 ? -2.379 3.528 -10.093 1.00 80.69 82 ARG A C 1
ATOM 590 O O . ARG A 1 82 ? -2.605 4.726 -9.926 1.00 80.69 82 ARG A O 1
ATOM 597 N N . GLY A 1 83 ? -1.143 3.030 -10.141 1.00 77.94 83 GLY A N 1
ATOM 598 C CA . GLY A 1 83 ? 0.084 3.807 -9.973 1.00 77.94 83 GLY A CA 1
ATOM 599 C C . GLY A 1 83 ? 0.682 3.736 -8.559 1.00 77.94 83 GLY A C 1
ATOM 600 O O . GLY A 1 83 ? 0.297 2.886 -7.747 1.00 77.94 83 GLY A O 1
ATOM 601 N N . PRO A 1 84 ? 1.649 4.612 -8.245 1.00 78.25 84 PRO A N 1
ATOM 602 C CA . PRO A 1 84 ? 2.348 4.598 -6.963 1.00 78.25 84 PRO A CA 1
ATOM 603 C C . PRO A 1 84 ? 1.446 5.054 -5.812 1.00 78.25 84 PRO A C 1
ATOM 605 O O . PRO A 1 84 ? 0.426 5.706 -6.019 1.00 78.25 84 PRO A O 1
ATOM 608 N N . LEU A 1 85 ? 1.859 4.742 -4.579 1.00 83.06 85 LEU A N 1
ATOM 609 C CA . LEU A 1 85 ? 1.270 5.263 -3.335 1.00 83.06 85 LEU A CA 1
ATOM 610 C C . LEU A 1 85 ? -0.207 4.890 -3.095 1.00 83.06 85 LEU A C 1
ATOM 612 O O . LEU A 1 85 ? -0.963 5.684 -2.533 1.00 83.06 85 LEU A O 1
ATOM 616 N N . GLN A 1 86 ? -0.630 3.677 -3.466 1.00 86.44 86 GLN A N 1
ATOM 617 C CA . GLN A 1 86 ? -2.001 3.227 -3.177 1.00 86.44 86 GLN A CA 1
ATOM 618 C C . GLN A 1 86 ? -2.233 2.976 -1.677 1.00 86.44 86 GLN A C 1
ATOM 620 O O . GLN A 1 86 ? -3.338 3.169 -1.186 1.00 86.44 86 GLN A O 1
ATOM 625 N N . CYS A 1 87 ? -1.191 2.614 -0.922 1.00 87.12 87 CYS A N 1
ATOM 626 C CA . CYS A 1 87 ? -1.287 2.386 0.521 1.00 87.12 87 CYS A CA 1
ATOM 627 C C . CYS A 1 87 ? -0.931 3.653 1.309 1.00 87.12 87 CYS A C 1
ATOM 629 O O . CYS A 1 87 ? 0.245 4.000 1.447 1.00 87.12 87 CYS A O 1
ATOM 631 N N . GLN A 1 88 ? -1.946 4.352 1.819 1.00 82.06 88 GLN A N 1
ATOM 632 C CA . GLN A 1 88 ? -1.805 5.674 2.442 1.00 82.06 88 GLN A CA 1
ATOM 633 C C . GLN A 1 88 ? -2.134 5.671 3.938 1.00 82.06 88 GLN A C 1
ATOM 635 O O . GLN A 1 88 ? -2.503 6.711 4.487 1.00 82.06 88 GLN A O 1
ATOM 640 N N . SER A 1 89 ? -1.965 4.540 4.628 1.00 74.19 89 SER A N 1
ATOM 641 C CA . SER A 1 89 ? -2.354 4.398 6.037 1.00 74.19 89 SER A CA 1
ATOM 642 C C . SER A 1 89 ? -1.749 5.455 6.954 1.00 74.19 89 SER A C 1
ATOM 644 O O . SER A 1 89 ? -2.429 5.956 7.839 1.00 74.19 89 SER A O 1
ATOM 646 N N . ARG A 1 90 ? -0.522 5.923 6.694 1.00 70.00 90 ARG A N 1
ATOM 647 C CA . ARG A 1 90 ? 0.070 7.057 7.432 1.00 70.00 90 ARG A CA 1
ATOM 648 C C . ARG A 1 90 ? -0.684 8.376 7.244 1.00 70.00 90 ARG A C 1
ATOM 650 O O . ARG A 1 90 ? -0.874 9.112 8.209 1.00 70.00 90 ARG A O 1
ATOM 657 N N . GLN A 1 91 ? -1.088 8.687 6.016 1.00 77.06 91 GLN A N 1
ATOM 658 C CA . GLN A 1 91 ? -1.822 9.911 5.700 1.00 77.06 91 GLN A CA 1
ATOM 659 C C . GLN A 1 91 ? -3.266 9.823 6.201 1.00 77.06 91 GLN A C 1
ATOM 661 O O . GLN A 1 91 ? -3.743 10.763 6.835 1.00 77.06 91 GLN A O 1
ATOM 666 N N . LYS A 1 92 ? -3.936 8.684 5.989 1.00 72.38 92 LYS A N 1
ATOM 667 C CA . LYS A 1 92 ? -5.288 8.438 6.502 1.00 72.38 92 LYS A CA 1
ATOM 668 C C . LYS A 1 92 ? -5.331 8.438 8.029 1.00 72.38 92 LYS A C 1
ATOM 670 O O . LYS A 1 92 ? -6.160 9.142 8.590 1.00 72.38 92 LYS A O 1
ATOM 675 N N . ALA A 1 93 ? -4.398 7.769 8.708 1.00 68.31 93 ALA A N 1
ATOM 676 C CA . ALA A 1 93 ? -4.325 7.783 10.170 1.00 68.31 93 ALA A CA 1
ATOM 677 C C . ALA 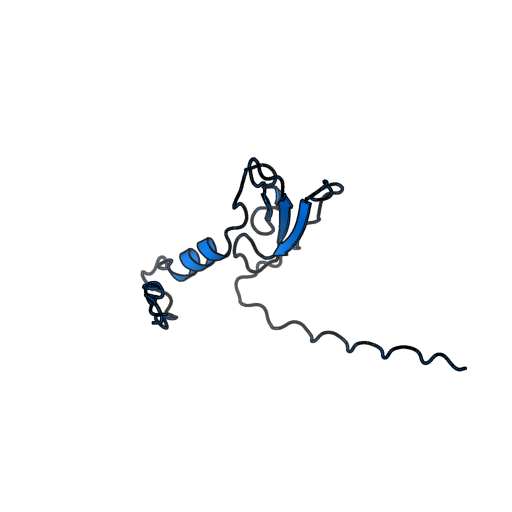A 1 93 ? -4.076 9.195 10.727 1.00 68.31 93 ALA A C 1
ATOM 679 O O . ALA A 1 93 ? -4.677 9.579 11.730 1.00 68.31 93 ALA A O 1
ATOM 680 N N . PHE A 1 94 ? -3.235 10.001 10.068 1.00 70.94 94 PHE A N 1
ATOM 681 C CA . PHE A 1 94 ? -3.041 11.403 10.445 1.00 70.94 94 PHE A CA 1
ATOM 682 C C . PHE A 1 94 ? -4.333 12.221 10.297 1.00 70.94 94 PHE A C 1
ATOM 684 O O . PHE A 1 94 ? -4.686 12.973 11.205 1.00 70.94 94 PHE A O 1
ATOM 691 N N . LEU A 1 95 ? -5.056 12.054 9.185 1.00 72.69 95 LEU A N 1
ATOM 692 C CA . LEU A 1 95 ? -6.331 12.732 8.943 1.00 72.69 95 LEU A CA 1
ATOM 693 C C . LEU A 1 95 ? -7.418 12.278 9.919 1.00 72.69 95 LEU A C 1
ATOM 695 O O . LEU A 1 95 ? -8.092 13.130 10.482 1.00 72.69 95 LEU A O 1
ATOM 699 N N . ALA A 1 96 ? -7.546 10.977 10.184 1.00 67.25 96 ALA A N 1
ATOM 700 C CA . ALA A 1 96 ? -8.475 10.435 11.174 1.00 67.25 96 ALA A CA 1
ATOM 701 C C . ALA A 1 96 ? -8.171 10.965 12.586 1.00 67.25 96 ALA A C 1
ATOM 703 O O . ALA A 1 96 ? -9.081 11.304 13.336 1.00 67.25 96 ALA A O 1
ATOM 704 N N . HIS A 1 97 ? -6.891 11.115 12.935 1.00 63.44 97 HIS A N 1
ATOM 705 C CA . HIS A 1 97 ? -6.479 11.708 14.207 1.00 63.44 97 HIS A CA 1
ATOM 706 C C . HIS A 1 97 ? -6.777 13.217 14.297 1.00 63.44 97 HIS A C 1
ATOM 708 O O . HIS A 1 97 ? -7.097 13.725 15.373 1.00 63.44 97 HIS A O 1
ATOM 714 N N . HIS A 1 98 ? -6.638 13.950 13.189 1.00 62.62 98 HIS A N 1
ATOM 715 C CA . HIS A 1 98 ? -6.904 15.391 13.115 1.00 62.62 98 HIS A CA 1
ATOM 716 C C . HIS A 1 98 ? -8.362 15.747 12.810 1.00 62.62 98 HIS A C 1
ATOM 718 O O . HIS A 1 98 ? -8.724 16.923 12.924 1.00 62.62 98 HIS A O 1
ATOM 724 N N . ALA A 1 99 ? -9.182 14.767 12.429 1.00 61.75 99 ALA A N 1
ATOM 725 C CA . ALA A 1 99 ? -10.594 14.958 12.175 1.00 61.75 99 ALA A CA 1
ATOM 726 C C . ALA A 1 99 ? -11.251 15.516 13.440 1.00 61.75 99 ALA A C 1
ATOM 728 O O . ALA A 1 99 ? -11.157 14.952 14.531 1.00 61.75 99 ALA A O 1
ATOM 729 N N . VAL A 1 100 ? -11.872 16.681 13.288 1.00 59.25 100 VAL A N 1
ATOM 730 C CA . VAL A 1 100 ? -12.754 17.233 14.309 1.00 59.25 100 VAL A CA 1
ATOM 731 C C . VAL A 1 100 ? -14.035 16.409 14.236 1.00 59.25 100 VAL A C 1
ATOM 733 O O . VAL A 1 100 ? -14.599 16.272 13.149 1.00 59.25 100 VAL A O 1
ATOM 736 N N . GLY A 1 101 ? -14.469 15.837 15.359 1.00 58.56 101 GLY A N 1
ATOM 737 C CA . GLY A 1 101 ? -15.760 15.156 15.419 1.00 58.56 101 GLY A CA 1
ATOM 738 C C . GLY A 1 101 ? -16.899 16.102 15.020 1.00 58.56 101 GLY A C 1
ATOM 739 O O . GLY A 1 101 ? -16.751 17.326 15.041 1.00 58.56 101 GLY A O 1
ATOM 740 N N . ALA A 1 102 ? -18.061 15.557 14.656 1.00 54.56 102 ALA A N 1
ATOM 741 C CA . ALA A 1 102 ? -19.243 16.363 14.320 1.00 54.56 102 ALA A CA 1
ATOM 742 C C . ALA A 1 102 ? -19.703 17.283 15.478 1.00 54.56 102 ALA A C 1
ATOM 744 O O . ALA A 1 102 ? -20.425 18.251 15.262 1.00 54.56 102 ALA A O 1
ATOM 745 N N . ASP A 1 103 ? -19.254 16.991 16.697 1.00 66.12 103 ASP A N 1
ATOM 746 C CA . ASP A 1 103 ? -19.442 17.742 17.938 1.00 66.12 103 ASP A CA 1
ATOM 747 C C . ASP A 1 103 ? -18.397 18.856 18.160 1.00 66.12 103 ASP A C 1
ATOM 749 O O . ASP A 1 103 ? -18.432 19.553 19.173 1.00 66.12 103 ASP A O 1
ATOM 753 N N . GLY A 1 104 ? -17.453 19.038 17.233 1.00 59.56 104 GLY A N 1
ATOM 754 C CA . GLY A 1 104 ? -16.403 20.048 17.345 1.00 59.56 104 GLY A CA 1
ATOM 755 C C . GLY A 1 104 ? -15.225 19.638 18.234 1.00 59.56 104 GLY A C 1
ATOM 756 O O . GLY A 1 104 ? -14.288 20.430 18.392 1.00 59.56 104 GLY A O 1
ATOM 757 N N . THR A 1 105 ? -15.219 18.430 18.812 1.00 61.41 105 THR A N 1
ATOM 758 C CA . THR A 1 105 ? -14.120 18.002 19.682 1.00 61.41 105 THR A CA 1
ATOM 759 C C . THR A 1 105 ? -12.933 17.488 18.861 1.00 61.41 105 THR A C 1
ATOM 761 O O . THR A 1 105 ? -13.057 16.697 17.926 1.00 61.41 105 THR A O 1
ATOM 764 N N . ARG A 1 106 ? -11.736 17.994 19.187 1.00 58.12 106 ARG A N 1
ATOM 765 C CA . ARG A 1 106 ? -10.456 17.482 18.671 1.00 58.12 106 ARG A CA 1
ATOM 766 C C . ARG A 1 106 ? -9.965 16.371 19.592 1.00 58.12 106 ARG A C 1
ATOM 768 O O . ARG A 1 106 ? -9.986 16.538 20.811 1.00 58.12 106 ARG A O 1
ATOM 775 N N . SER A 1 107 ? -9.464 15.277 19.023 1.00 54.25 107 SER A N 1
ATOM 776 C CA . SER A 1 107 ? -8.902 14.173 19.806 1.00 54.25 107 SER A CA 1
ATOM 777 C C . SER A 1 107 ? -7.719 14.661 20.676 1.00 54.25 107 SER A C 1
ATOM 779 O O . SER A 1 107 ? -6.813 15.323 20.160 1.00 54.25 107 SER A O 1
ATOM 781 N N . PRO A 1 108 ? -7.678 14.377 21.995 1.00 55.75 108 PRO A N 1
ATOM 782 C CA . PRO A 1 108 ? -6.758 15.025 22.943 1.00 55.75 108 PRO A CA 1
ATOM 783 C C . PRO A 1 108 ? -5.290 14.558 22.864 1.00 55.75 108 PRO A C 1
ATOM 785 O O . PRO A 1 108 ? -4.465 14.972 23.678 1.00 55.75 108 PRO A O 1
ATOM 788 N N . ARG A 1 109 ? -4.910 13.696 21.912 1.00 59.03 109 ARG A N 1
ATOM 789 C CA . ARG A 1 109 ? -3.592 13.029 21.890 1.00 59.03 109 ARG A CA 1
ATOM 790 C C . ARG A 1 109 ? -2.511 13.758 21.085 1.00 59.03 109 ARG A C 1
ATOM 792 O O . ARG A 1 109 ? -1.698 13.139 20.407 1.00 59.03 109 ARG A O 1
ATOM 799 N N . LEU A 1 110 ? -2.401 15.074 21.246 1.00 53.53 110 LEU A N 1
ATOM 800 C CA . LEU A 1 110 ? -1.187 15.798 20.858 1.00 53.53 110 LEU A CA 1
ATOM 801 C C . LEU A 1 110 ? -0.184 15.804 22.020 1.00 53.53 110 LEU A C 1
ATOM 803 O O . LEU A 1 110 ? -0.181 16.707 22.852 1.00 53.53 110 LEU A O 1
ATOM 807 N N . ARG A 1 111 ? 0.767 14.860 22.022 1.00 54.03 111 ARG A N 1
ATOM 808 C CA . ARG A 1 111 ? 2.142 15.265 22.350 1.00 54.03 111 ARG A CA 1
ATOM 809 C C . ARG A 1 111 ? 2.706 15.835 21.061 1.00 54.03 111 ARG A C 1
ATOM 811 O O . ARG A 1 111 ? 2.945 15.093 20.117 1.00 54.03 111 ARG A O 1
ATOM 818 N N . MET A 1 112 ? 2.849 17.156 21.003 1.00 49.91 112 MET A N 1
ATOM 819 C CA . MET A 1 112 ? 3.481 17.847 19.884 1.00 49.91 112 MET A CA 1
ATOM 820 C C . MET A 1 112 ? 4.876 17.255 19.643 1.00 49.91 112 MET A C 1
ATOM 822 O O . MET A 1 112 ? 5.828 17.595 20.344 1.00 49.91 112 MET A O 1
ATOM 826 N N . ALA A 1 113 ? 5.016 16.370 18.657 1.00 48.75 113 ALA A N 1
ATOM 827 C CA . ALA A 1 113 ? 6.321 16.050 18.112 1.00 48.75 113 ALA A CA 1
ATOM 828 C C . ALA A 1 113 ? 6.788 17.312 17.382 1.00 48.75 113 ALA A C 1
ATOM 830 O O . ALA A 1 113 ? 6.329 17.619 16.283 1.00 48.75 113 ALA A O 1
ATOM 831 N N . ARG A 1 114 ? 7.641 18.110 18.035 1.00 56.09 114 ARG A N 1
ATOM 832 C CA . ARG A 1 114 ? 8.315 19.228 17.373 1.00 56.09 114 ARG A CA 1
ATOM 833 C C . ARG A 1 114 ? 9.104 18.648 16.204 1.00 56.09 114 ARG A C 1
ATOM 835 O O . ARG A 1 114 ? 10.129 18.005 16.419 1.00 56.09 114 ARG A O 1
ATOM 842 N N . VAL A 1 115 ? 8.636 18.894 14.984 1.00 50.34 115 VAL A N 1
ATOM 843 C CA . VAL A 1 115 ? 9.428 18.690 13.772 1.00 50.34 115 VAL A CA 1
ATOM 844 C C . VAL A 1 115 ? 10.649 19.595 13.902 1.00 50.34 115 VAL A C 1
ATOM 846 O O . VAL A 1 115 ? 10.550 20.816 13.783 1.00 50.34 115 VAL A O 1
ATOM 849 N N . ARG A 1 116 ? 11.807 19.015 14.225 1.00 55.94 116 ARG A N 1
ATOM 850 C CA . ARG A 1 116 ? 13.075 19.725 14.091 1.00 55.94 116 ARG A CA 1
ATOM 851 C C . ARG A 1 116 ? 13.376 19.772 12.602 1.00 55.94 116 ARG A C 1
ATOM 853 O O . ARG A 1 116 ? 13.551 18.731 11.976 1.00 55.94 116 ARG A O 1
ATOM 860 N N . ARG A 1 117 ? 13.384 20.979 12.034 1.00 62.19 117 ARG A N 1
ATOM 861 C CA . ARG A 1 117 ? 13.919 21.219 10.695 1.00 62.19 117 ARG A CA 1
ATOM 862 C C . ARG A 1 117 ? 15.347 20.678 10.678 1.00 62.19 117 ARG A C 1
ATOM 864 O O . ARG A 1 117 ? 16.169 21.136 11.466 1.00 62.19 117 ARG A O 1
ATOM 871 N N . TRP A 1 118 ? 15.612 19.693 9.830 1.00 57.97 118 TRP A N 1
ATOM 872 C CA . TRP A 1 118 ? 16.969 19.242 9.556 1.00 57.97 118 TRP A CA 1
ATOM 873 C C . TRP A 1 118 ? 17.663 20.394 8.815 1.00 57.97 118 TRP A C 1
ATOM 875 O O . TRP A 1 118 ? 17.326 20.694 7.671 1.00 57.97 118 TRP A O 1
ATOM 885 N N . LEU A 1 119 ? 18.514 21.140 9.516 1.00 56.31 119 LEU A N 1
ATOM 886 C CA . LEU A 1 119 ? 19.480 22.042 8.899 1.00 56.31 119 LEU A CA 1
ATOM 887 C C . LEU A 1 119 ? 20.707 21.165 8.673 1.00 56.31 119 LEU A C 1
ATOM 889 O O . LEU A 1 119 ? 21.212 20.606 9.642 1.00 56.31 119 LEU A O 1
ATOM 893 N N . GLY A 1 120 ? 21.064 20.951 7.407 1.00 44.12 120 GLY A N 1
ATOM 894 C CA . GLY A 1 120 ? 22.113 20.017 7.010 1.00 44.12 120 GLY A CA 1
ATOM 895 C C . GLY A 1 120 ? 23.416 20.210 7.778 1.00 44.12 120 GLY A C 1
ATOM 896 O O . GLY A 1 120 ? 23.726 21.317 8.217 1.00 44.12 120 GLY A O 1
ATOM 897 N N . GLU A 1 121 ? 24.145 19.105 7.932 1.00 55.44 121 GLU A N 1
ATOM 898 C CA . GLU A 1 121 ? 25.548 19.080 8.337 1.00 55.44 121 GLU A CA 1
ATOM 899 C C . GLU A 1 121 ? 26.326 20.099 7.500 1.00 55.44 121 GLU A C 1
ATOM 901 O O . GLU A 1 121 ? 26.534 19.913 6.306 1.00 55.44 121 GLU A O 1
ATOM 906 N N . ALA A 1 122 ? 26.687 21.215 8.127 1.00 49.72 122 ALA A N 1
ATOM 907 C CA . ALA A 1 122 ? 27.739 22.076 7.633 1.00 49.72 122 ALA A CA 1
ATOM 908 C C . ALA A 1 122 ? 29.031 21.590 8.290 1.00 49.72 122 ALA A C 1
ATOM 910 O O . ALA A 1 122 ? 29.226 21.798 9.486 1.00 49.72 122 ALA A O 1
ATOM 911 N N . GLU A 1 123 ? 29.823 20.889 7.481 1.00 49.81 123 GLU A N 1
ATOM 912 C CA . GLU A 1 123 ? 31.284 20.902 7.448 1.00 49.81 123 GLU A CA 1
ATOM 913 C C . GLU A 1 123 ? 32.004 20.735 8.796 1.00 49.81 123 GLU A C 1
ATOM 915 O O . GLU A 1 123 ? 32.205 21.677 9.562 1.00 49.81 123 GLU A O 1
ATOM 920 N N . ALA A 1 124 ? 32.469 19.508 9.032 1.00 43.44 124 ALA A N 1
ATOM 921 C CA . ALA A 1 124 ? 33.627 19.270 9.873 1.00 43.44 124 ALA A CA 1
ATOM 922 C C . ALA A 1 124 ? 34.897 19.669 9.099 1.00 43.44 124 ALA A C 1
ATOM 924 O O . ALA A 1 124 ? 35.309 18.939 8.200 1.00 43.44 124 ALA A O 1
ATOM 925 N N . GLU A 1 125 ? 35.509 20.786 9.489 1.00 41.62 125 GLU A N 1
ATOM 926 C CA . GLU A 1 125 ? 36.968 20.985 9.525 1.00 41.62 125 GLU A CA 1
ATOM 927 C C . GLU A 1 125 ? 37.346 21.768 10.787 1.00 41.62 125 GLU A C 1
ATOM 929 O O . GLU A 1 125 ? 36.684 22.793 11.078 1.00 41.62 125 GLU A O 1
#

Secondary structure (DSSP, 8-state):
---PPPPPPPPPPP-PPPPTT---PPPPPPPTTTT-STTEEEEEE-SSSSSSPEEEEEE--TTT--EEEEETTTTTEE-TTS-S----HHHHHHHHHHPPPTTSPPPS-----------------

pLDDT: mean 70.41, std 16.65, range [41.5, 93.69]

Radius of gyration: 21.02 Å; chains: 1; bounding box: 56×61×38 Å

Foldseek 3Di:
DDDDDDDDDDDDDDDDDDDPQPPPQDADDDDPPHQPDDQKDWDWAQQQQSPGTWTKIWGPPPPFTWIWTQHSPPPRDIPTPVTPDHRH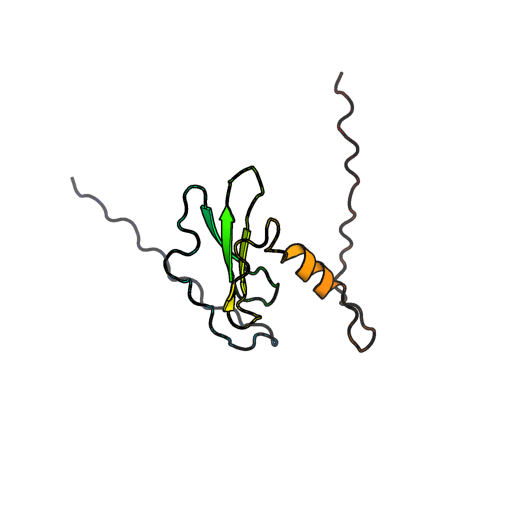NVVNVVCVQQDQPPVRDHRPPDPPPPPDPCPDDDDDD

Organism: NCBI:txid311494